Protein AF-A0A0L7KZH5-F1 (afdb_monomer)

Organism: Operophtera brumata (NCBI:txid104452)

Nearest PDB structures (foldseek):
  5jba-assembly1_S  TM=9.437E-01  e=9.610E-13  Homo sapiens
  5tno-assembly1_A  TM=9.343E-01  e=1.216E-12  Homo sapiens
  2wpi-assembly1_S  TM=9.423E-01  e=1.539E-12  Homo sapiens
  5jb9-assembly1_S  TM=9.409E-01  e=1.948E-12  Homo sapiens
  7ahv-assembly1_H  TM=9.236E-01  e=1.147E-12  Homo sapiens

Secondary structure (DSSP, 8-state):
-PPPBTTB-PPBPP-GGGGG---TT-EEEEEE--BSSTT-PBPSS-EEEEEEBPPHHHHHHH-SS---TTEEEE--TT------TT-TTPEEEEEETTEEEEEEEEEE-STTT-TT--EEEEEGGGGHHHHHHH--

Foldseek 3Di:
DDDDDPVDDDAAADDDVRLVDLQAQPWKKWKDQQALFFVHDTHPDIDMFTWGKHDQVLQQVLDPDGSDPQKIFTADLQFDAFDAHGQAQTFTWDQDPNGTYGQWGFHDWDTHRHHSITGMTGGRSVCVVVCVVPPD

Sequence (136 aa):
NVQKSKYVIPICLPRGEDLRRSFERSLATVVGWGTTRYGGGESSKQLEARLPVWRNEECDKAYFQPITDTFLCAGFTRGGVDACQGDSGGPLMLQINGRWTQIGVVSFGNKCGEPGYPGVYTRVTRYDTWLNQNLV

Mean predicted aligned error: 2.72 Å

Solvent-accessible surface area (backbone atoms only — not comparable to full-atom values): 7601 Å² total; per-residue (Å²): 137,88,75,78,52,102,89,37,72,86,75,41,70,66,56,79,71,55,45,76,53,84,55,56,70,40,71,26,38,36,47,38,40,20,18,87,44,71,95,51,63,63,42,97,52,81,47,73,47,78,25,34,25,44,52,56,74,63,49,27,74,56,42,95,60,89,52,53,84,56,41,41,34,31,25,41,66,80,21,78,52,62,72,33,65,76,21,60,72,27,51,28,28,36,78,56,97,91,36,61,24,45,51,26,28,36,64,52,53,59,70,42,23,33,61,58,32,45,36,34,18,43,23,42,57,73,42,46,73,60,45,72,73,65,69,127

InterPro domains:
  IPR001254 Serine proteases, trypsin domain [PF00089] (2-131)
  IPR001254 Serine proteases, trypsin domain [PS50240] (1-136)
  IPR001254 Serine proteases, trypsin domain [SM00020] (1-131)
  IPR001254 Serine proteases, trypsin domain [cd00190] (2-134)
  IPR009003 Peptidase S1, PA clan [SSF50494] (2-135)
  IPR033116 Serine proteases, trypsin family, serine active site [PS00135] (82-93)
  IPR050127 Serine Proteases (Peptidase S1 Family) [PTHR24264] (2-134)

pLDDT: mean 96.86, std 3.62, range [64.56, 98.88]

Structure (mmCIF, N/CA/C/O backbone):
data_AF-A0A0L7KZH5-F1
#
_entry.id   AF-A0A0L7KZH5-F1
#
loop_
_atom_site.group_PDB
_atom_site.id
_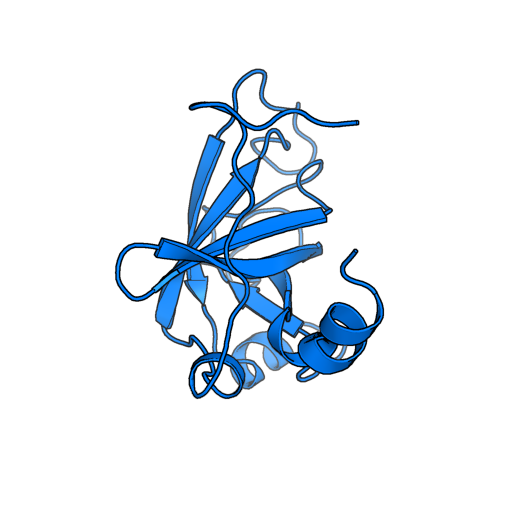atom_s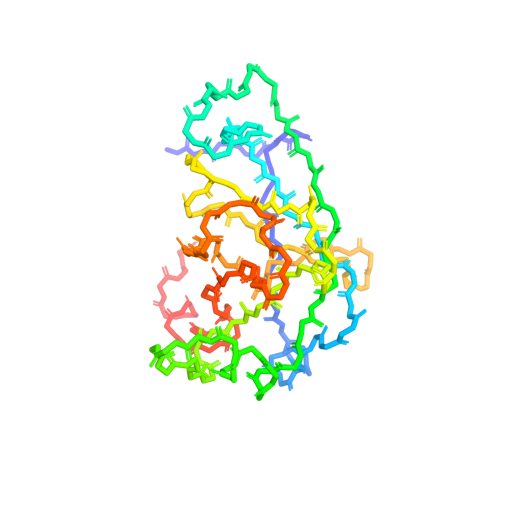ite.type_symbol
_atom_site.label_atom_id
_atom_site.label_alt_id
_atom_site.label_comp_id
_atom_site.label_asym_id
_atom_site.label_entity_id
_atom_site.label_seq_id
_atom_site.pdbx_PDB_ins_code
_atom_site.Cartn_x
_atom_site.Cartn_y
_atom_site.Cartn_z
_atom_site.occupancy
_atom_site.B_iso_or_equiv
_atom_site.auth_seq_id
_atom_site.auth_comp_id
_atom_site.auth_asym_id
_atom_site.auth_atom_id
_atom_site.pdbx_PDB_mode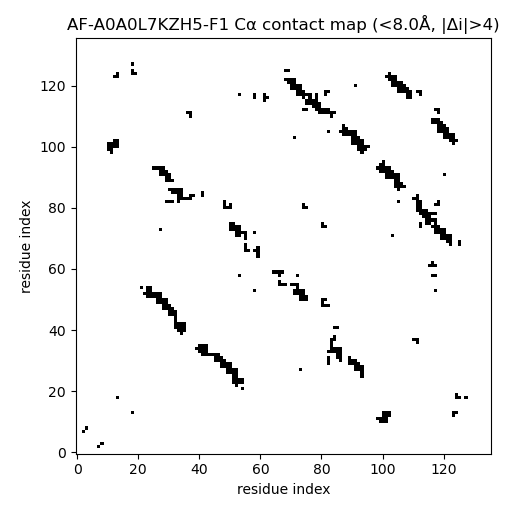l_num
ATOM 1 N N . ASN A 1 1 ? 0.839 2.610 26.827 1.00 77.38 1 ASN A N 1
ATOM 2 C CA . ASN A 1 1 ? -0.592 2.960 26.681 1.00 77.38 1 ASN A CA 1
ATOM 3 C C . ASN A 1 1 ? -0.746 4.115 25.708 1.00 77.38 1 ASN A C 1
ATOM 5 O O . ASN A 1 1 ? -0.271 5.201 26.005 1.00 77.38 1 ASN A O 1
ATOM 9 N N . VAL A 1 2 ? -1.360 3.877 24.547 1.00 89.88 2 VAL A N 1
ATOM 10 C CA . VAL A 1 2 ? -1.674 4.919 23.551 1.00 89.88 2 VAL A CA 1
ATOM 11 C C . VAL A 1 2 ? -3.084 5.450 23.827 1.00 89.88 2 VAL A C 1
ATOM 13 O O . VAL A 1 2 ? -4.009 4.657 23.986 1.00 89.88 2 VAL A O 1
ATOM 16 N N . GLN A 1 3 ? -3.259 6.772 23.908 1.00 94.50 3 GLN A N 1
ATOM 17 C CA . GLN A 1 3 ? -4.562 7.402 24.159 1.00 94.50 3 GLN A CA 1
ATOM 18 C C . GLN A 1 3 ? -5.229 7.842 22.852 1.00 94.50 3 GLN A C 1
ATOM 20 O O . GLN A 1 3 ? -4.592 8.451 21.993 1.00 94.50 3 GLN A O 1
ATOM 25 N N . LYS A 1 4 ? -6.528 7.550 22.709 1.00 95.69 4 LYS A N 1
ATOM 26 C CA . LYS A 1 4 ? -7.315 7.970 21.543 1.00 95.69 4 LYS A CA 1
ATOM 27 C C . LYS A 1 4 ? -7.551 9.481 21.564 1.00 95.69 4 LYS A C 1
ATOM 29 O O . LYS A 1 4 ? -7.785 10.066 22.617 1.00 95.69 4 LYS A O 1
ATOM 34 N N . SER A 1 5 ? -7.534 10.104 20.392 1.00 96.81 5 SER A N 1
ATOM 35 C CA . SER A 1 5 ? -7.839 11.525 20.201 1.00 96.81 5 SER A CA 1
ATOM 36 C C . SER A 1 5 ? -8.329 11.772 18.773 1.00 96.81 5 SER A C 1
ATOM 38 O O . SER A 1 5 ? -8.365 10.852 17.961 1.00 96.81 5 SER A O 1
ATOM 40 N N . LYS A 1 6 ? -8.629 13.025 18.415 1.00 96.44 6 LYS A N 1
ATOM 41 C CA . LYS A 1 6 ? -8.934 13.394 17.020 1.00 96.44 6 LYS A CA 1
ATOM 42 C C . LYS A 1 6 ? -7.779 13.141 16.034 1.00 96.44 6 LYS A C 1
ATOM 44 O O . LYS A 1 6 ? -8.013 13.139 14.833 1.00 96.44 6 LYS A O 1
ATOM 49 N N . TYR A 1 7 ? -6.559 12.933 16.535 1.00 96.00 7 TYR A N 1
ATOM 50 C CA . TYR A 1 7 ? -5.364 12.626 15.741 1.00 96.00 7 TYR A CA 1
ATOM 51 C C . TYR A 1 7 ? -4.904 11.168 15.877 1.00 96.00 7 TYR A C 1
ATOM 53 O O . TYR A 1 7 ? -4.020 10.735 15.149 1.00 96.00 7 TYR A O 1
ATOM 61 N N . VAL A 1 8 ? -5.473 10.417 16.826 1.00 96.88 8 VAL A N 1
ATOM 62 C CA . VAL A 1 8 ? -5.058 9.048 17.152 1.00 96.88 8 VAL A CA 1
ATOM 63 C C . VAL A 1 8 ? -6.303 8.184 17.259 1.00 96.88 8 VAL A C 1
ATOM 65 O O . VAL A 1 8 ? -6.962 8.136 18.300 1.00 96.88 8 VAL A O 1
ATOM 68 N N . ILE A 1 9 ? -6.632 7.504 16.166 1.00 95.12 9 ILE A N 1
ATOM 69 C CA . ILE A 1 9 ? -7.742 6.555 16.087 1.00 95.12 9 ILE A CA 1
ATOM 70 C C . ILE A 1 9 ? -7.273 5.275 15.392 1.00 95.12 9 ILE A C 1
ATOM 72 O O . ILE A 1 9 ? -6.469 5.351 14.463 1.00 95.12 9 ILE A O 1
ATOM 76 N N . PRO A 1 10 ? -7.750 4.098 15.826 1.00 95.50 10 PRO A N 1
ATOM 77 C CA . PRO A 1 10 ? -7.455 2.857 15.129 1.00 95.50 10 PRO A CA 1
ATOM 78 C C . PRO A 1 10 ? -8.146 2.829 13.763 1.00 95.50 10 PRO A C 1
ATOM 80 O O . PRO A 1 10 ? -9.232 3.389 13.584 1.00 95.50 10 PRO A O 1
ATOM 83 N N . ILE A 1 11 ? -7.530 2.125 12.820 1.00 97.25 11 ILE A N 1
ATOM 84 C CA . ILE A 1 11 ? -8.131 1.813 11.526 1.00 97.25 11 ILE A CA 1
ATOM 85 C C . ILE A 1 11 ? -9.105 0.633 11.642 1.00 97.25 11 ILE A C 1
ATOM 87 O O . ILE A 1 11 ? -9.019 -0.170 12.574 1.00 97.25 11 ILE A O 1
ATOM 91 N N . CYS A 1 12 ? -10.047 0.519 10.705 1.00 97.31 12 CYS A N 1
ATOM 92 C CA . CYS A 1 12 ? -10.908 -0.657 10.622 1.00 97.31 12 CYS A CA 1
ATOM 93 C C . CYS A 1 12 ? -10.162 -1.835 9.976 1.00 97.31 12 CYS A C 1
ATOM 95 O O . CYS A 1 12 ? -9.287 -1.647 9.128 1.00 97.31 12 CYS A O 1
ATOM 97 N N . LEU A 1 13 ? -10.559 -3.054 10.341 1.00 97.31 13 LEU A N 1
ATOM 98 C CA . LEU A 1 13 ? -10.171 -4.282 9.647 1.00 97.31 13 LEU A CA 1
ATOM 99 C C . LEU A 1 13 ? -11.330 -4.768 8.759 1.00 97.31 13 LEU A C 1
ATOM 101 O O . LEU A 1 13 ? -12.488 -4.504 9.106 1.00 97.31 13 LEU A O 1
ATOM 105 N N . PRO A 1 14 ? -11.052 -5.465 7.640 1.00 96.75 14 PRO A N 1
ATOM 106 C CA . PRO A 1 14 ? -12.087 -6.063 6.800 1.00 96.75 14 PRO A CA 1
ATOM 107 C C . PRO A 1 14 ? -12.931 -7.062 7.600 1.00 96.75 14 PRO A C 1
ATOM 109 O O . PRO A 1 14 ? -12.407 -7.765 8.460 1.00 96.75 14 PRO A O 1
ATOM 112 N N . ARG A 1 15 ? -14.238 -7.136 7.330 1.00 94.56 15 ARG A N 1
ATOM 113 C CA . ARG A 1 15 ? -15.173 -8.045 8.017 1.00 94.56 15 ARG A CA 1
ATOM 114 C C . ARG A 1 15 ? -16.241 -8.556 7.057 1.00 94.56 15 ARG A C 1
ATOM 116 O O . ARG A 1 15 ? -16.513 -7.929 6.038 1.00 94.56 15 ARG A O 1
ATOM 123 N N . GLY A 1 16 ? -16.885 -9.670 7.405 1.00 94.56 16 GLY A N 1
ATOM 124 C CA . GLY A 1 16 ? -18.004 -10.210 6.628 1.00 94.56 16 GLY A CA 1
ATOM 125 C C . GLY A 1 16 ? -17.607 -10.500 5.179 1.00 94.56 16 GLY A C 1
ATOM 126 O O . GLY A 1 16 ? -16.628 -11.203 4.932 1.00 94.56 16 GLY A O 1
ATOM 127 N N . GLU A 1 17 ? -18.353 -9.952 4.220 1.00 94.69 17 GLU A N 1
ATOM 128 C CA . GLU A 1 17 ? -18.083 -10.144 2.789 1.00 94.69 17 GLU A CA 1
ATOM 129 C C . GLU A 1 17 ? -16.744 -9.539 2.338 1.00 94.69 17 GLU A C 1
ATOM 131 O O . GLU A 1 17 ? -16.104 -10.086 1.438 1.00 94.69 17 GLU A O 1
ATOM 136 N N . ASP A 1 18 ? -16.253 -8.487 3.008 1.00 95.69 18 ASP A N 1
ATOM 137 C CA . ASP A 1 18 ? -14.971 -7.863 2.661 1.00 95.69 18 ASP A CA 1
ATOM 138 C C . ASP A 1 18 ? -13.780 -8.806 2.881 1.00 95.69 18 ASP A C 1
ATOM 140 O O . ASP A 1 18 ? -12.760 -8.664 2.210 1.00 95.69 18 ASP A O 1
ATOM 144 N N . LEU A 1 19 ? -13.902 -9.816 3.754 1.00 96.44 19 LEU A N 1
ATOM 145 C CA . LEU A 1 19 ? -12.856 -10.831 3.944 1.00 96.44 19 LEU A CA 1
ATOM 146 C C . LEU A 1 19 ? -12.610 -11.665 2.679 1.00 96.44 19 LEU A C 1
ATOM 148 O O . LEU A 1 19 ? -11.505 -12.164 2.469 1.00 96.44 19 LEU A O 1
ATOM 152 N N . ARG A 1 20 ? -13.630 -11.810 1.823 1.00 95.19 20 ARG A N 1
ATOM 153 C CA . ARG A 1 20 ? -13.568 -12.587 0.574 1.00 95.19 20 ARG A CA 1
ATOM 154 C C . ARG A 1 20 ? -13.376 -11.715 -0.665 1.00 95.19 20 ARG A C 1
ATOM 156 O O . ARG A 1 20 ? -13.251 -12.242 -1.768 1.00 95.19 20 ARG A O 1
ATOM 163 N N . ARG A 1 21 ? -13.358 -10.392 -0.508 1.00 95.06 21 ARG A N 1
ATOM 164 C CA . ARG A 1 21 ? -13.240 -9.452 -1.620 1.00 95.06 21 ARG A CA 1
ATOM 165 C C . ARG A 1 21 ? -11.809 -9.444 -2.170 1.00 95.06 21 ARG A C 1
ATOM 167 O O . ARG A 1 21 ? -10.838 -9.400 -1.419 1.00 95.06 21 ARG A O 1
ATOM 174 N N . SER A 1 22 ? -11.667 -9.457 -3.498 1.00 94.38 22 SER A N 1
ATOM 175 C CA . SER A 1 22 ? -10.347 -9.397 -4.151 1.00 94.38 22 SER A CA 1
ATOM 176 C C . SER A 1 22 ? -9.709 -8.005 -4.077 1.00 94.38 22 SER A C 1
ATOM 178 O O . SER A 1 22 ? -8.484 -7.890 -4.079 1.00 94.38 22 SER A O 1
ATOM 180 N N . PHE A 1 23 ? -10.550 -6.970 -3.970 1.00 97.44 23 PHE A N 1
ATOM 181 C CA . PHE A 1 23 ? -10.236 -5.537 -4.039 1.00 97.44 23 PHE A CA 1
ATOM 182 C C . PHE A 1 23 ? -9.682 -5.059 -5.386 1.00 97.44 23 PHE A C 1
ATOM 184 O O . PHE A 1 23 ? -9.399 -3.872 -5.520 1.00 97.44 23 PHE A O 1
ATOM 191 N N . GLU A 1 24 ? -9.604 -5.929 -6.395 1.00 97.19 24 GLU A N 1
ATOM 192 C CA . GLU A 1 24 ? -9.120 -5.608 -7.743 1.00 97.19 24 GLU A CA 1
ATOM 193 C C . GLU A 1 24 ? -9.721 -4.311 -8.290 1.00 97.19 24 GLU A C 1
ATOM 195 O O . GLU A 1 24 ? -10.915 -4.045 -8.128 1.00 97.19 24 GLU A O 1
ATOM 200 N N . ARG A 1 25 ? -8.882 -3.506 -8.952 1.00 96.38 25 ARG A N 1
ATOM 201 C CA . ARG A 1 25 ? -9.214 -2.198 -9.548 1.00 96.38 25 ARG A CA 1
ATOM 202 C C . ARG A 1 25 ? -9.660 -1.121 -8.557 1.00 96.38 25 ARG A C 1
ATOM 204 O O . ARG A 1 25 ? -9.814 0.029 -8.963 1.00 96.38 25 ARG A O 1
ATOM 211 N N . SER A 1 26 ? -9.838 -1.448 -7.277 1.00 98.06 26 SER A N 1
ATOM 212 C CA . SER A 1 26 ? -10.107 -0.444 -6.249 1.00 98.06 26 SER A CA 1
ATOM 213 C C . SER A 1 26 ? -8.873 0.440 -6.086 1.00 98.06 26 SER A C 1
ATOM 215 O O . SER A 1 26 ? -7.744 -0.048 -6.125 1.00 98.06 26 SER A O 1
ATOM 217 N N . LEU A 1 27 ? -9.089 1.741 -5.913 1.00 98.25 27 LEU A N 1
ATOM 218 C CA . LEU A 1 27 ? 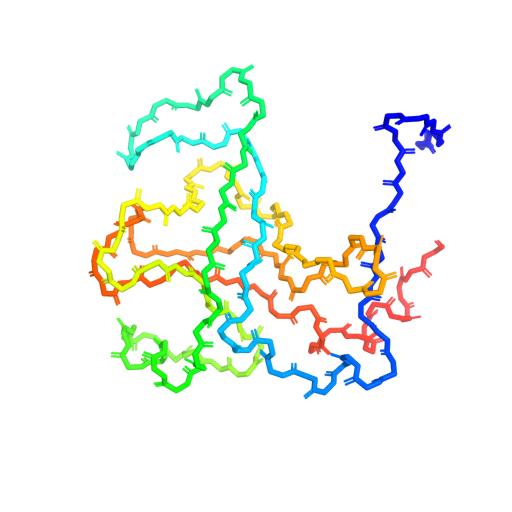-8.017 2.712 -5.740 1.00 98.25 27 LEU A CA 1
ATOM 219 C C . LEU A 1 27 ? -7.678 2.828 -4.249 1.00 98.25 27 LEU A C 1
ATOM 221 O O . LEU A 1 27 ? -8.372 3.521 -3.506 1.00 98.25 27 LEU A O 1
ATOM 225 N N . ALA A 1 28 ? -6.652 2.100 -3.818 1.00 98.56 28 ALA A N 1
ATOM 226 C CA . ALA A 1 28 ? -6.204 2.046 -2.433 1.00 98.56 28 ALA A CA 1
ATOM 227 C C . ALA A 1 28 ? -5.223 3.178 -2.116 1.00 98.56 28 ALA A C 1
ATOM 229 O O . ALA A 1 28 ? -4.479 3.623 -2.985 1.00 98.56 28 ALA A O 1
ATOM 230 N N . THR A 1 29 ? -5.216 3.635 -0.870 1.00 98.81 29 THR A N 1
ATOM 231 C CA . THR A 1 29 ? -4.315 4.677 -0.378 1.00 98.81 29 THR A CA 1
ATOM 232 C C . THR A 1 29 ? -3.224 4.055 0.480 1.00 98.81 29 THR A C 1
ATOM 234 O O . THR A 1 29 ? -3.528 3.348 1.440 1.00 98.81 29 THR A O 1
ATOM 237 N N . VAL A 1 30 ? -1.967 4.354 0.167 1.00 98.75 30 VAL A N 1
ATOM 238 C CA . VAL A 1 30 ? -0.817 4.115 1.046 1.00 98.75 30 VAL A CA 1
ATOM 239 C C . VAL A 1 30 ? -0.337 5.446 1.615 1.00 98.75 30 VAL A C 1
ATOM 241 O O . VAL A 1 30 ? -0.423 6.472 0.937 1.00 98.75 30 VAL A O 1
ATOM 244 N N . VAL A 1 31 ? 0.121 5.445 2.866 1.00 98.50 31 VAL A N 1
ATOM 245 C CA . VAL A 1 31 ? 0.661 6.633 3.541 1.00 98.50 31 VAL A CA 1
ATOM 246 C C . VAL A 1 31 ? 1.965 6.303 4.246 1.00 98.50 31 VAL A C 1
ATOM 248 O O . VAL A 1 31 ? 2.118 5.198 4.767 1.00 98.50 31 VAL A O 1
ATOM 251 N N . GLY A 1 32 ? 2.873 7.272 4.319 1.00 98.31 32 GLY A N 1
ATOM 252 C CA . GLY A 1 32 ? 4.155 7.070 4.984 1.00 98.31 32 GLY A CA 1
ATOM 253 C C . GLY A 1 32 ? 5.110 8.254 4.878 1.00 98.31 32 GLY A C 1
ATOM 254 O O . GLY A 1 32 ? 4.727 9.348 4.458 1.00 98.31 32 GLY A O 1
ATOM 255 N N . TRP A 1 33 ? 6.342 8.026 5.323 1.00 98.56 33 TRP A N 1
ATOM 256 C CA . TRP A 1 33 ? 7.448 8.994 5.330 1.00 98.56 33 TRP A CA 1
ATOM 257 C C . TRP A 1 33 ? 8.666 8.469 4.562 1.00 98.56 33 TRP A C 1
ATOM 259 O O . TRP A 1 33 ? 9.749 9.046 4.657 1.00 98.56 33 TRP A O 1
ATOM 269 N N . GLY A 1 34 ? 8.501 7.383 3.809 1.00 98.12 34 GLY A N 1
ATOM 270 C CA . GLY A 1 34 ? 9.561 6.769 3.038 1.00 98.12 34 GLY A CA 1
ATOM 271 C C . GLY A 1 34 ? 10.181 7.700 2.002 1.00 98.12 34 GLY A C 1
ATOM 272 O O . GLY A 1 34 ? 9.825 8.873 1.825 1.00 98.12 34 GLY A O 1
ATOM 273 N N . THR A 1 35 ? 11.180 7.169 1.315 1.00 98.00 35 THR A N 1
ATOM 274 C CA . THR A 1 35 ? 11.929 7.912 0.314 1.00 98.00 35 THR A CA 1
ATOM 275 C C . THR A 1 35 ? 11.036 8.274 -0.876 1.00 98.00 35 THR A C 1
ATOM 277 O O . THR A 1 35 ? 10.192 7.510 -1.323 1.00 98.00 35 THR A O 1
ATOM 280 N N . THR A 1 36 ? 11.214 9.470 -1.437 1.00 96.38 36 THR A N 1
ATOM 281 C CA . THR A 1 36 ? 10.388 9.939 -2.578 1.00 96.38 36 THR A CA 1
ATOM 282 C C . THR A 1 36 ? 10.863 9.414 -3.936 1.00 96.38 36 THR A C 1
ATOM 284 O O . THR A 1 36 ? 10.258 9.684 -4.971 1.00 96.38 36 THR A O 1
ATOM 287 N N . ARG A 1 37 ? 11.982 8.687 -3.937 1.00 96.06 37 ARG A N 1
ATOM 288 C CA . ARG A 1 37 ? 12.561 7.968 -5.073 1.00 96.06 37 ARG A CA 1
ATOM 289 C C . ARG A 1 37 ? 13.466 6.863 -4.542 1.00 96.06 37 ARG A C 1
ATOM 291 O O . ARG A 1 37 ? 14.034 7.002 -3.458 1.00 96.06 37 ARG A O 1
ATOM 298 N N . TYR A 1 38 ? 13.674 5.825 -5.341 1.00 96.75 38 TYR A N 1
ATOM 299 C CA . TYR A 1 38 ? 14.573 4.730 -4.989 1.00 96.75 38 TYR A CA 1
ATOM 300 C C . TYR A 1 38 ? 15.998 5.227 -4.684 1.00 96.75 38 TYR A C 1
ATOM 302 O O . TYR A 1 38 ? 16.575 5.993 -5.458 1.00 96.75 38 TYR A O 1
ATOM 310 N N . GLY A 1 39 ? 16.550 4.818 -3.540 1.00 96.88 39 GLY A N 1
ATOM 311 C CA . GLY A 1 39 ? 17.852 5.257 -3.027 1.00 96.88 39 GLY A CA 1
ATOM 312 C C . GLY A 1 39 ? 17.917 6.734 -2.615 1.00 96.88 39 GLY A C 1
ATOM 313 O O . GLY A 1 39 ? 19.008 7.263 -2.417 1.00 96.88 39 GLY A O 1
ATOM 314 N N . GLY A 1 40 ? 16.775 7.427 -2.550 1.00 96.62 40 GLY A N 1
ATOM 315 C CA . GLY A 1 40 ? 16.675 8.827 -2.144 1.00 96.62 40 GLY A CA 1
ATOM 316 C C . GLY A 1 40 ? 16.639 9.031 -0.627 1.00 96.62 40 GLY A C 1
ATOM 317 O O . GLY A 1 40 ? 16.806 8.098 0.148 1.00 96.62 40 GLY A O 1
ATOM 318 N N . GLY A 1 41 ? 16.395 10.277 -0.211 1.00 96.56 41 GLY A N 1
ATOM 319 C CA . GLY A 1 41 ? 16.142 10.621 1.191 1.00 96.56 41 GLY A CA 1
ATOM 320 C C . GLY A 1 41 ? 14.666 10.477 1.564 1.00 96.56 41 GLY A C 1
ATOM 321 O O . GLY A 1 41 ? 13.790 10.647 0.709 1.00 96.56 41 GLY A O 1
ATOM 322 N N . GLU A 1 42 ? 14.420 10.169 2.836 1.00 97.38 42 GLU A N 1
ATOM 323 C CA . GLU A 1 42 ? 13.088 10.095 3.446 1.00 97.38 42 GLU A CA 1
ATOM 324 C C . GLU A 1 42 ? 12.373 11.452 3.418 1.00 97.38 42 GLU A C 1
ATOM 326 O O . GLU A 1 42 ? 12.996 12.520 3.369 1.00 97.38 42 GLU A O 1
ATOM 331 N N . SER A 1 43 ? 11.044 11.414 3.443 1.00 97.88 43 SER A N 1
ATOM 332 C CA . SER A 1 43 ? 10.227 12.620 3.495 1.00 97.88 43 SER A CA 1
ATOM 333 C C . SER A 1 43 ? 10.152 13.171 4.920 1.00 97.88 43 SER A C 1
ATOM 335 O O . SER A 1 43 ? 9.851 12.457 5.870 1.00 97.88 43 SER A O 1
ATOM 337 N N . SER A 1 44 ? 10.315 14.487 5.082 1.00 97.94 44 SER A N 1
ATOM 338 C CA . SER A 1 44 ? 10.091 15.169 6.370 1.00 97.94 44 SER A CA 1
ATOM 339 C C . SER A 1 44 ? 8.609 15.368 6.714 1.00 97.94 44 SER A C 1
ATOM 341 O O . SER A 1 44 ? 8.273 15.839 7.801 1.00 97.94 44 SER A O 1
ATOM 343 N N . LYS A 1 45 ? 7.704 15.032 5.789 1.00 98.12 45 LYS A N 1
ATOM 344 C CA . LYS A 1 45 ? 6.248 15.126 5.946 1.00 98.12 45 LYS A CA 1
ATOM 345 C C . LYS A 1 45 ? 5.603 13.793 5.598 1.00 98.12 45 LYS A C 1
ATOM 347 O O . LYS A 1 45 ? 6.102 13.089 4.724 1.00 98.12 45 LYS A O 1
ATOM 352 N N . GLN A 1 46 ? 4.463 13.500 6.218 1.00 98.06 46 GLN A N 1
ATOM 353 C CA . GLN A 1 46 ? 3.663 12.357 5.796 1.00 98.06 46 GLN A CA 1
ATOM 354 C C . GLN A 1 46 ? 3.147 12.617 4.385 1.00 98.06 46 GLN A C 1
ATOM 356 O O . GLN A 1 46 ? 2.610 13.694 4.111 1.00 98.06 46 GLN A O 1
ATOM 361 N N . LEU A 1 47 ? 3.312 11.639 3.508 1.00 98.56 47 LEU A N 1
ATOM 362 C CA . LEU A 1 47 ? 2.784 11.656 2.155 1.00 98.56 47 LEU A CA 1
ATOM 363 C C . LEU A 1 47 ? 1.712 10.580 2.009 1.00 98.56 47 LEU A C 1
ATOM 365 O O . LEU A 1 47 ? 1.668 9.615 2.774 1.00 98.56 47 LEU A O 1
ATOM 369 N N . GLU A 1 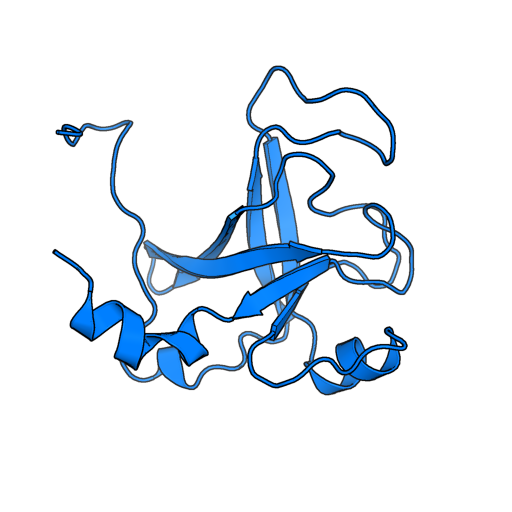48 ? 0.853 10.761 1.010 1.00 98.19 48 GLU A N 1
ATOM 370 C CA . GLU A 1 48 ? -0.122 9.764 0.589 1.00 98.19 48 GLU A CA 1
ATOM 371 C C . GLU A 1 48 ? -0.027 9.517 -0.917 1.00 98.19 48 GLU A C 1
ATOM 373 O O . GLU A 1 48 ? 0.252 10.430 -1.697 1.00 98.19 48 GLU A O 1
ATOM 378 N N . ALA A 1 49 ? -0.292 8.280 -1.323 1.00 98.06 49 ALA A N 1
ATOM 379 C CA . ALA A 1 49 ? -0.359 7.871 -2.716 1.00 98.06 49 ALA A CA 1
ATOM 380 C C . ALA A 1 49 ? -1.569 6.966 -2.946 1.00 98.06 49 ALA A C 1
ATOM 382 O O . ALA A 1 49 ? -1.923 6.148 -2.098 1.00 98.06 49 ALA A O 1
ATOM 383 N N . ARG A 1 50 ? -2.206 7.110 -4.111 1.00 98.38 50 ARG A N 1
ATOM 384 C CA . ARG A 1 50 ? -3.363 6.309 -4.520 1.00 98.38 50 ARG A CA 1
ATOM 385 C C . ARG A 1 50 ? -2.971 5.343 -5.627 1.00 98.38 50 ARG A C 1
ATOM 387 O O . ARG A 1 50 ? -2.527 5.783 -6.683 1.00 98.38 50 ARG A O 1
ATOM 394 N N . LEU A 1 51 ? -3.165 4.050 -5.395 1.00 98.44 51 LEU A N 1
ATOM 395 C CA . LEU A 1 51 ? -2.674 2.960 -6.231 1.00 98.44 51 LEU A CA 1
ATOM 396 C C . LEU A 1 51 ? -3.818 1.989 -6.555 1.00 98.44 51 LEU A C 1
ATOM 398 O O . LEU A 1 51 ? -4.525 1.556 -5.639 1.00 98.44 51 LEU A O 1
ATOM 402 N N . PRO A 1 52 ? -4.049 1.632 -7.830 1.00 98.44 52 PRO A N 1
ATOM 403 C CA . PRO A 1 52 ? -5.048 0.629 -8.159 1.00 98.44 52 PRO A CA 1
ATOM 404 C C . PRO A 1 52 ? -4.546 -0.756 -7.742 1.00 98.44 52 PRO A C 1
ATOM 406 O O . PRO A 1 52 ? -3.393 -1.109 -7.993 1.00 98.44 52 PRO A O 1
ATOM 409 N N . VAL A 1 53 ? -5.420 -1.546 -7.121 1.00 98.69 53 VAL A N 1
ATOM 410 C CA . VAL A 1 53 ? -5.129 -2.939 -6.757 1.00 98.69 53 VAL A CA 1
ATOM 411 C C . VAL A 1 53 ? -5.122 -3.818 -8.009 1.00 98.69 53 VAL A C 1
ATOM 413 O O . VAL A 1 53 ? -6.049 -3.769 -8.823 1.00 98.69 53 VAL A O 1
ATOM 416 N N . TRP A 1 54 ? -4.088 -4.640 -8.144 1.00 98.56 54 TRP A N 1
ATOM 417 C CA . TRP A 1 54 ? -3.900 -5.573 -9.252 1.00 98.56 54 TRP A CA 1
ATOM 418 C C . TRP A 1 54 ? -4.632 -6.889 -9.023 1.00 98.56 54 TRP A C 1
ATOM 420 O O . TRP A 1 54 ? -4.919 -7.281 -7.889 1.00 98.56 54 TRP A O 1
ATOM 430 N N . ARG A 1 55 ? -4.862 -7.617 -10.118 1.00 97.94 55 ARG A N 1
ATOM 431 C CA . ARG A 1 55 ? -5.160 -9.048 -10.038 1.00 97.94 55 ARG A CA 1
ATOM 432 C C . ARG A 1 55 ? -3.919 -9.785 -9.553 1.00 97.94 55 ARG A C 1
ATOM 434 O O . ARG A 1 55 ? -2.827 -9.537 -10.062 1.00 97.94 55 ARG A O 1
ATOM 441 N N . ASN A 1 56 ? -4.080 -10.713 -8.610 1.00 96.94 56 ASN A N 1
ATOM 442 C CA . ASN A 1 56 ? -2.944 -11.478 -8.084 1.00 96.94 56 ASN A CA 1
ATOM 443 C C . ASN A 1 56 ? -2.212 -12.243 -9.194 1.00 96.94 56 ASN A C 1
ATOM 445 O O . ASN A 1 56 ? -0.992 -12.232 -9.221 1.00 96.94 56 ASN A O 1
ATOM 449 N N . GLU A 1 57 ? -2.948 -12.817 -10.148 1.00 97.62 57 GLU A N 1
ATOM 450 C CA . GLU A 1 57 ? -2.383 -13.532 -11.302 1.00 97.62 57 GLU A CA 1
ATOM 451 C C . GLU A 1 57 ? -1.538 -12.637 -12.223 1.00 97.62 57 GLU A C 1
ATOM 453 O O . GLU A 1 57 ? -0.576 -13.096 -12.832 1.00 97.62 57 GLU A O 1
ATOM 458 N N . GLU A 1 58 ? -1.904 -11.359 -12.368 1.00 97.69 58 GLU A N 1
ATOM 459 C CA . GLU A 1 58 ? -1.119 -10.394 -13.147 1.00 97.69 58 GLU A CA 1
ATOM 460 C C . GLU A 1 58 ? 0.127 -9.961 -12.372 1.00 97.69 58 GLU A C 1
ATOM 462 O O . GLU A 1 58 ? 1.186 -9.787 -12.969 1.00 97.69 58 GLU A O 1
ATOM 467 N N . CYS A 1 59 ? 0.012 -9.828 -11.048 1.00 97.88 59 CYS A N 1
ATOM 468 C CA . CYS A 1 59 ? 1.150 -9.524 -10.191 1.00 97.88 59 CYS A CA 1
ATOM 469 C C . CYS A 1 59 ? 2.163 -10.675 -10.135 1.00 97.88 59 CYS A C 1
ATOM 471 O O . CYS A 1 59 ? 3.359 -10.432 -10.230 1.00 97.88 59 CYS A O 1
ATOM 473 N N . ASP A 1 60 ? 1.696 -11.920 -10.036 1.00 98.25 60 ASP A N 1
ATOM 474 C CA . ASP A 1 60 ? 2.547 -13.115 -10.027 1.00 98.25 60 ASP A CA 1
ATOM 475 C C . ASP A 1 60 ? 3.411 -13.196 -11.290 1.00 98.25 60 ASP A C 1
ATOM 477 O O . ASP A 1 60 ? 4.615 -13.397 -11.213 1.00 98.25 60 ASP A O 1
ATOM 481 N N . LYS A 1 61 ? 2.834 -12.880 -12.455 1.00 98.00 61 LYS A N 1
ATOM 482 C CA . LYS A 1 61 ? 3.571 -12.812 -13.729 1.00 98.00 61 LYS A CA 1
ATOM 483 C C . LYS A 1 61 ? 4.626 -11.703 -13.783 1.00 98.00 61 LYS A C 1
ATOM 485 O O . LYS A 1 61 ? 5.512 -11.771 -14.632 1.00 98.00 61 LYS A O 1
ATOM 490 N N . ALA A 1 62 ? 4.514 -10.671 -12.947 1.00 97.69 62 ALA A N 1
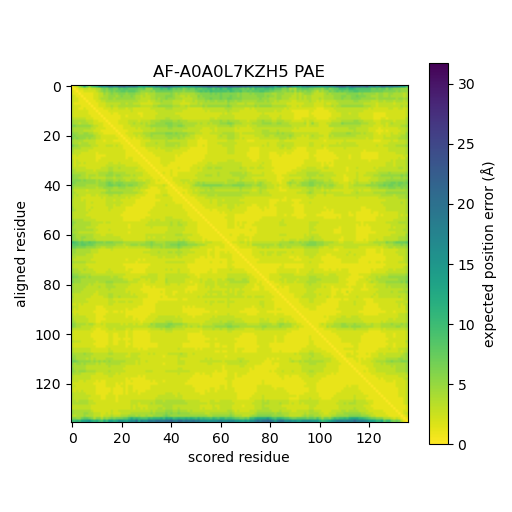ATOM 491 C CA . ALA A 1 62 ? 5.461 -9.559 -12.913 1.00 97.69 62 ALA A CA 1
ATOM 492 C C . ALA A 1 62 ? 6.710 -9.864 -12.071 1.00 97.69 62 ALA A C 1
ATOM 494 O O . ALA A 1 62 ? 7.720 -9.179 -12.215 1.00 97.69 62 ALA A O 1
ATOM 495 N N . TYR A 1 63 ? 6.664 -10.877 -11.202 1.00 97.25 63 TYR A N 1
ATOM 496 C CA . TYR A 1 63 ? 7.752 -11.216 -10.288 1.00 97.25 63 TYR A CA 1
ATOM 497 C C . TYR A 1 63 ? 8.307 -12.619 -10.564 1.00 97.25 63 TYR A C 1
ATOM 499 O O . TYR A 1 63 ? 7.596 -13.532 -10.957 1.00 97.25 63 TYR A O 1
ATOM 507 N N . PHE A 1 64 ? 9.610 -12.810 -10.334 1.00 94.88 64 PHE A N 1
ATOM 508 C CA . PHE A 1 64 ? 10.230 -14.143 -10.419 1.00 94.88 64 PHE A CA 1
ATOM 509 C C . PHE A 1 64 ? 9.894 -15.030 -9.217 1.00 94.88 64 PHE A C 1
ATOM 511 O O . PHE A 1 64 ? 9.927 -16.255 -9.317 1.00 94.88 64 PHE A O 1
ATOM 518 N N . GLN A 1 65 ? 9.623 -14.410 -8.068 1.00 94.44 65 GLN A N 1
ATOM 519 C CA . GLN A 1 65 ? 9.196 -15.113 -6.866 1.00 94.44 65 GLN A CA 1
ATOM 520 C C . GLN A 1 65 ? 7.669 -15.259 -6.859 1.00 94.44 65 GLN A C 1
ATOM 522 O O . GLN A 1 65 ? 6.991 -14.305 -7.251 1.00 94.44 65 GLN A O 1
ATOM 527 N N . PRO A 1 66 ? 7.128 -16.390 -6.373 1.00 96.69 66 PRO A N 1
ATOM 528 C CA . PRO A 1 66 ? 5.687 -16.600 -6.337 1.00 96.69 66 PRO A CA 1
ATOM 529 C C . PRO A 1 66 ? 4.956 -15.533 -5.516 1.00 96.69 66 PRO A C 1
ATOM 531 O O . PRO A 1 66 ? 5.288 -15.284 -4.354 1.00 96.69 66 PRO A O 1
ATOM 534 N N . ILE A 1 67 ? 3.908 -14.959 -6.099 1.00 98.06 67 ILE A N 1
ATOM 535 C CA . ILE A 1 67 ? 2.952 -14.070 -5.444 1.00 98.06 67 ILE A CA 1
ATOM 536 C C . ILE A 1 67 ? 1.698 -14.881 -5.103 1.00 98.06 67 ILE A C 1
ATOM 538 O O . ILE A 1 67 ? 0.708 -14.929 -5.836 1.00 98.06 67 ILE A O 1
ATOM 542 N N . THR A 1 68 ? 1.740 -15.529 -3.941 1.00 97.56 68 THR A N 1
ATOM 543 C CA . THR A 1 68 ? 0.622 -16.299 -3.381 1.00 97.56 68 THR A CA 1
ATOM 544 C C . THR A 1 68 ? -0.552 -15.413 -2.950 1.00 97.56 68 THR A C 1
ATOM 546 O O . THR A 1 68 ? -0.484 -14.181 -2.918 1.00 97.56 68 THR A O 1
ATOM 549 N N . ASP A 1 69 ? -1.663 -16.043 -2.571 1.00 97.12 69 ASP A N 1
ATOM 550 C CA . ASP A 1 69 ? -2.879 -15.357 -2.128 1.00 97.12 69 ASP A CA 1
ATOM 551 C C . ASP A 1 69 ? -2.716 -14.584 -0.807 1.00 97.12 69 ASP A C 1
ATOM 553 O O . ASP A 1 69 ? -3.548 -13.726 -0.509 1.00 97.12 69 ASP A O 1
ATOM 557 N N . THR A 1 70 ? -1.640 -14.836 -0.051 1.00 97.94 70 THR A N 1
ATOM 558 C CA . THR A 1 70 ? -1.200 -14.064 1.127 1.00 97.94 70 THR A CA 1
ATOM 559 C C . THR A 1 70 ? -0.673 -12.676 0.779 1.00 97.94 70 THR A C 1
ATOM 561 O O . THR A 1 70 ? -0.496 -11.853 1.678 1.00 97.94 70 THR A O 1
ATOM 564 N N . PHE A 1 71 ? -0.461 -12.388 -0.505 1.00 98.50 71 PHE A N 1
ATOM 565 C CA . PHE A 1 71 ? -0.070 -11.077 -1.002 1.00 98.50 71 PHE A CA 1
ATOM 566 C C . PHE A 1 71 ? -1.217 -10.365 -1.724 1.00 98.50 71 PHE A C 1
ATOM 568 O O . PHE A 1 71 ? -2.209 -10.955 -2.166 1.00 98.50 71 PHE A O 1
ATOM 575 N N . LEU A 1 72 ? -1.070 -9.052 -1.816 1.00 98.38 72 LEU A N 1
ATOM 576 C CA . LEU A 1 72 ? -1.890 -8.131 -2.583 1.00 98.38 72 LEU A CA 1
ATOM 577 C C . LEU A 1 72 ? -0.940 -7.143 -3.253 1.00 98.38 72 LEU A C 1
ATOM 579 O O . LEU A 1 72 ? -0.008 -6.670 -2.613 1.00 98.38 72 LEU A O 1
ATOM 583 N N . CYS A 1 73 ? -1.173 -6.811 -4.519 1.00 98.69 73 CYS A N 1
ATOM 584 C CA . CYS A 1 73 ? -0.318 -5.870 -5.237 1.00 98.69 73 CYS A CA 1
ATOM 585 C C . CYS A 1 73 ? -1.085 -4.616 -5.636 1.00 98.69 73 CYS A C 1
ATOM 587 O O . CYS A 1 73 ? -2.272 -4.690 -5.964 1.00 98.69 73 CYS A O 1
ATOM 589 N N . ALA A 1 74 ? -0.417 -3.467 -5.617 1.00 98.75 74 ALA A N 1
ATOM 590 C CA . ALA A 1 74 ? -1.005 -2.199 -6.021 1.00 98.75 74 ALA A CA 1
ATOM 591 C C . ALA A 1 74 ? 0.037 -1.301 -6.692 1.00 98.75 74 ALA A C 1
ATOM 593 O O . ALA A 1 74 ? 1.184 -1.236 -6.261 1.00 98.75 74 ALA A O 1
ATOM 594 N N . GLY A 1 75 ? -0.364 -0.609 -7.753 1.00 98.44 75 GLY A N 1
ATOM 595 C CA . GLY A 1 75 ? 0.532 0.260 -8.516 1.00 98.44 75 GLY A CA 1
ATOM 596 C C . GLY A 1 75 ? -0.037 0.601 -9.883 1.00 98.44 75 GLY A C 1
ATOM 597 O O . GLY A 1 75 ? -0.929 -0.080 -10.377 1.00 98.44 75 GLY A O 1
ATOM 598 N N . PHE A 1 76 ? 0.454 1.645 -10.538 1.00 98.06 76 PHE A N 1
ATOM 599 C CA . PHE A 1 76 ? 0.099 1.869 -11.941 1.00 98.06 76 PHE A CA 1
ATOM 600 C C . PHE A 1 76 ? 0.979 1.004 -12.843 1.00 98.06 76 PHE A C 1
ATOM 602 O O . PHE A 1 76 ? 2.185 0.931 -12.643 1.00 98.06 76 PHE A O 1
ATOM 609 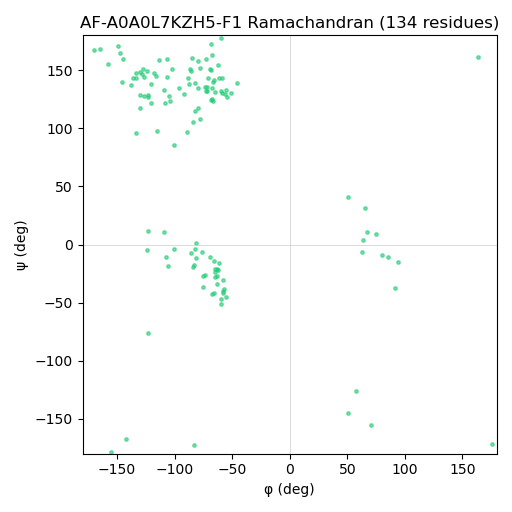N N . THR A 1 77 ? 0.416 0.405 -13.896 1.00 96.06 77 THR A N 1
ATOM 610 C CA . THR A 1 77 ? 1.192 -0.394 -14.868 1.00 96.06 77 THR A CA 1
ATOM 611 C C . THR A 1 77 ? 2.320 0.404 -15.523 1.00 96.06 77 THR A C 1
ATOM 613 O O . THR A 1 77 ? 3.367 -0.149 -15.836 1.00 96.06 77 THR A O 1
ATOM 616 N N . ARG A 1 78 ? 2.137 1.720 -15.685 1.00 97.31 78 ARG A N 1
ATOM 617 C CA . ARG A 1 78 ? 3.170 2.634 -16.199 1.00 97.31 78 ARG A CA 1
ATOM 618 C C . ARG A 1 78 ? 4.188 3.084 -15.140 1.00 97.31 78 ARG A C 1
ATOM 620 O O . ARG A 1 78 ? 5.057 3.880 -15.471 1.00 97.31 78 ARG A O 1
ATOM 627 N N . GLY A 1 79 ? 4.080 2.604 -13.902 1.00 97.19 79 GLY A N 1
ATOM 628 C CA . GLY A 1 79 ? 4.916 3.027 -12.782 1.00 97.19 79 GLY A CA 1
ATOM 629 C C . GLY A 1 79 ? 4.618 4.454 -12.307 1.00 97.19 79 GLY A C 1
ATOM 630 O O . GLY A 1 79 ? 3.516 4.978 -12.487 1.00 97.19 79 GLY A O 1
ATOM 631 N N . GLY A 1 80 ? 5.619 5.082 -11.692 1.00 97.12 80 GLY A N 1
ATOM 632 C CA . GLY A 1 80 ? 5.648 6.486 -11.278 1.00 97.12 80 GLY A CA 1
ATOM 633 C C . GLY A 1 80 ? 5.163 6.765 -9.854 1.00 97.12 80 GLY A C 1
ATOM 634 O O . GLY A 1 80 ? 5.738 7.616 -9.184 1.00 97.12 80 GLY A O 1
ATOM 635 N N . VAL A 1 81 ? 4.137 6.059 -9.376 1.00 97.12 81 VAL A N 1
ATOM 636 C CA . VAL A 1 81 ? 3.573 6.247 -8.026 1.00 97.12 81 VAL A CA 1
ATOM 637 C C . VAL A 1 81 ? 3.618 4.923 -7.274 1.00 97.12 81 VAL A C 1
ATOM 639 O O . VAL A 1 81 ? 3.143 3.919 -7.805 1.00 97.12 81 VAL A O 1
ATOM 642 N N . ASP A 1 82 ? 4.172 4.929 -6.060 1.00 97.81 82 ASP A N 1
ATOM 643 C CA . ASP A 1 82 ? 4.345 3.739 -5.221 1.00 97.81 82 ASP A CA 1
ATOM 644 C C . ASP A 1 82 ? 4.659 4.115 -3.762 1.00 97.81 82 ASP A C 1
ATOM 646 O O . ASP A 1 82 ? 4.985 5.270 -3.476 1.00 97.81 82 ASP A O 1
ATOM 650 N N . ALA A 1 83 ? 4.594 3.134 -2.862 1.00 97.94 83 ALA A N 1
ATOM 651 C CA . ALA A 1 83 ? 5.333 3.177 -1.602 1.00 97.94 83 ALA A CA 1
ATOM 652 C C . ALA A 1 83 ? 6.830 2.949 -1.872 1.00 97.94 83 ALA A C 1
ATOM 654 O O . ALA A 1 83 ? 7.204 2.409 -2.914 1.00 97.94 83 ALA A O 1
ATOM 655 N N . CYS A 1 84 ? 7.706 3.345 -0.951 1.00 98.00 84 CYS A N 1
ATOM 656 C CA . CYS A 1 84 ? 9.144 3.200 -1.161 1.00 98.00 84 CYS A CA 1
ATOM 657 C C . CYS A 1 84 ? 9.890 2.819 0.125 1.00 98.00 84 CYS A C 1
ATOM 659 O O . CYS A 1 84 ? 9.309 2.374 1.117 1.00 98.00 84 CYS A O 1
ATOM 661 N N . GLN A 1 85 ? 11.219 2.917 0.096 1.00 98.19 85 GLN A N 1
ATOM 662 C CA . GLN A 1 85 ? 12.072 2.532 1.218 1.00 98.19 85 GLN A CA 1
ATOM 663 C C . GLN A 1 85 ? 11.721 3.367 2.453 1.00 98.19 85 GLN A C 1
ATOM 665 O O . GLN A 1 85 ? 11.602 4.584 2.359 1.00 98.19 85 GLN A O 1
ATOM 670 N N . GLY A 1 86 ? 11.557 2.713 3.602 1.00 97.56 86 GLY A N 1
ATOM 671 C CA . GLY A 1 86 ? 11.102 3.351 4.843 1.00 97.56 86 GLY A CA 1
ATOM 672 C C . GLY A 1 86 ? 9.590 3.259 5.083 1.00 97.56 86 GLY A C 1
ATOM 673 O O . GLY A 1 86 ? 9.162 3.412 6.221 1.00 97.56 86 GLY A O 1
ATOM 674 N N . ASP A 1 87 ? 8.782 2.916 4.071 1.00 98.44 87 ASP A N 1
ATOM 675 C CA . ASP A 1 87 ? 7.333 2.717 4.251 1.00 98.44 87 ASP A CA 1
ATOM 676 C C . ASP A 1 87 ? 6.959 1.295 4.710 1.00 98.44 87 ASP A C 1
ATOM 678 O O . ASP A 1 87 ? 5.794 1.036 5.011 1.00 98.44 87 ASP A O 1
ATOM 682 N N . SER A 1 88 ? 7.914 0.355 4.761 1.00 98.19 88 SER A N 1
ATOM 683 C CA . SER A 1 88 ? 7.687 -1.038 5.177 1.00 98.19 88 SER A CA 1
ATOM 684 C C . SER A 1 88 ? 6.943 -1.136 6.514 1.00 98.19 88 SER A C 1
ATOM 686 O O . SER A 1 88 ? 7.316 -0.508 7.502 1.00 98.19 88 SER A O 1
ATOM 688 N N . GLY A 1 89 ? 5.888 -1.955 6.554 1.00 98.56 89 GLY A N 1
ATOM 689 C CA . GLY A 1 89 ? 4.979 -2.059 7.703 1.00 98.56 89 GLY A CA 1
ATOM 690 C C . GLY A 1 89 ? 3.843 -1.027 7.713 1.00 98.56 89 GLY A C 1
ATOM 691 O O . GLY A 1 89 ? 2.895 -1.174 8.485 1.00 98.56 89 GLY A O 1
ATOM 692 N N . GLY A 1 90 ? 3.897 -0.017 6.842 1.00 98.56 90 GLY A N 1
ATOM 693 C CA . GLY A 1 90 ? 2.854 0.989 6.674 1.00 98.56 90 GLY A CA 1
ATOM 694 C C . GLY A 1 90 ? 1.549 0.425 6.092 1.00 98.56 90 GLY A C 1
ATOM 695 O O . GLY A 1 90 ? 1.523 -0.683 5.541 1.00 98.56 90 GLY A O 1
ATOM 696 N N . PRO A 1 91 ? 0.431 1.159 6.212 1.00 98.69 91 PRO A N 1
ATOM 697 C CA . PRO A 1 91 ? -0.876 0.650 5.826 1.00 98.69 91 PRO A CA 1
ATOM 698 C C . PRO A 1 91 ? -1.179 0.899 4.342 1.00 98.69 91 PRO A C 1
ATOM 700 O O . PRO A 1 91 ? -0.990 2.000 3.828 1.00 98.69 91 PRO A O 1
ATOM 703 N N . LEU A 1 92 ? -1.766 -0.102 3.683 1.00 98.81 92 LEU A N 1
ATOM 704 C CA . LEU A 1 92 ? -2.528 0.080 2.447 1.00 98.81 92 LEU A CA 1
ATOM 705 C C . LEU A 1 92 ? -4.020 -0.007 2.772 1.00 98.81 92 LEU A C 1
ATOM 707 O O . LEU A 1 92 ? -4.488 -0.996 3.346 1.00 98.81 92 LEU A O 1
ATOM 711 N N . MET A 1 93 ? -4.772 1.030 2.420 1.00 98.69 93 MET A N 1
ATOM 712 C CA . MET A 1 93 ? -6.106 1.283 2.959 1.00 98.69 93 MET A CA 1
ATOM 713 C C . MET A 1 93 ? -7.133 1.543 1.857 1.00 98.69 93 MET A C 1
ATOM 715 O O . MET A 1 93 ? -6.827 2.149 0.836 1.00 98.69 93 MET A O 1
ATOM 719 N N . LEU A 1 94 ? -8.384 1.157 2.091 1.00 98.25 94 LEU A N 1
ATOM 720 C CA . LEU A 1 94 ? -9.533 1.534 1.266 1.00 98.25 94 LEU A CA 1
ATOM 721 C C . LEU A 1 94 ? -10.603 2.207 2.119 1.00 98.25 94 LEU A C 1
ATOM 723 O O . LEU A 1 94 ? -10.777 1.868 3.289 1.00 98.25 94 LEU A O 1
ATOM 727 N N . GLN A 1 95 ? -11.365 3.120 1.518 1.00 97.12 95 GLN A N 1
ATOM 728 C CA . GLN A 1 95 ? -12.630 3.547 2.107 1.00 97.12 95 GLN A CA 1
ATOM 729 C C . GLN A 1 95 ? -13.720 2.536 1.752 1.00 97.12 95 GLN A C 1
ATOM 731 O O . GLN A 1 95 ? -14.089 2.386 0.589 1.00 97.12 95 GLN A O 1
ATOM 736 N N . ILE A 1 96 ? -14.241 1.852 2.766 1.00 96.19 96 ILE A N 1
ATOM 737 C CA . ILE A 1 96 ? -15.339 0.893 2.649 1.00 96.19 96 ILE A CA 1
ATOM 738 C C . ILE A 1 96 ? -16.464 1.395 3.550 1.00 96.19 96 ILE A C 1
ATOM 740 O O . ILE A 1 96 ? -16.250 1.629 4.739 1.00 96.19 96 ILE A O 1
ATOM 744 N N . ASN A 1 97 ? -17.649 1.632 2.977 1.00 93.44 97 ASN A N 1
ATOM 745 C CA . ASN A 1 97 ? -18.815 2.166 3.696 1.00 93.44 97 ASN A CA 1
ATOM 746 C C . ASN A 1 97 ? -18.496 3.440 4.511 1.00 93.44 97 ASN A C 1
ATOM 748 O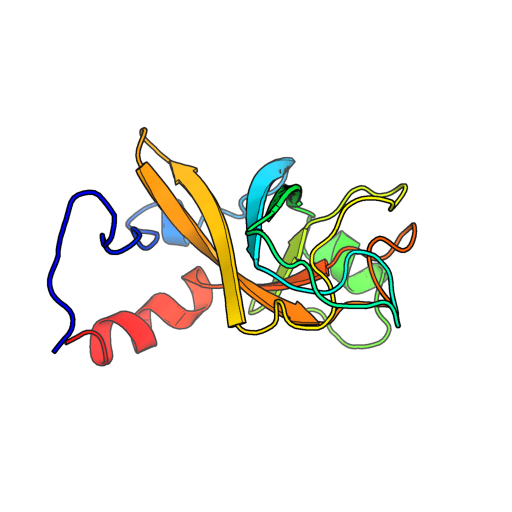 O . ASN A 1 97 ? -18.908 3.588 5.662 1.00 93.44 97 ASN A O 1
ATOM 752 N N . GLY A 1 98 ? -17.699 4.344 3.927 1.00 94.81 98 GLY A N 1
ATOM 753 C CA . GLY A 1 98 ? -17.295 5.610 4.551 1.00 94.81 98 GLY A CA 1
ATOM 754 C C . GLY A 1 98 ? -16.229 5.492 5.648 1.00 94.81 98 GLY A C 1
ATOM 755 O O . GLY A 1 98 ? -15.955 6.479 6.328 1.00 94.81 98 GLY A O 1
ATOM 756 N N . ARG A 1 99 ? -15.615 4.316 5.845 1.00 96.31 99 ARG A N 1
ATOM 757 C CA . ARG A 1 99 ? -14.566 4.090 6.853 1.00 96.31 99 ARG A CA 1
ATOM 758 C C . ARG A 1 99 ? -13.267 3.616 6.217 1.00 96.31 99 ARG A C 1
ATOM 760 O O . ARG A 1 99 ? -13.274 2.749 5.346 1.00 96.31 99 ARG A O 1
ATOM 767 N N . TRP A 1 100 ? -12.145 4.146 6.698 1.00 98.12 100 TRP A N 1
ATOM 768 C CA . TRP A 1 100 ? -10.822 3.640 6.342 1.00 98.12 100 TRP A CA 1
ATOM 769 C C . TRP A 1 100 ? -10.622 2.234 6.902 1.00 98.12 100 TRP A C 1
ATOM 771 O O . TRP A 1 100 ? -10.741 2.013 8.109 1.00 98.12 100 TRP A O 1
ATOM 781 N N . THR A 1 101 ? -10.319 1.302 6.006 1.00 98.50 101 THR A N 1
ATOM 782 C CA . THR A 1 101 ? -10.116 -0.116 6.291 1.00 98.50 101 THR A CA 1
ATOM 783 C C . THR A 1 101 ? -8.768 -0.548 5.738 1.00 98.50 101 THR A C 1
ATOM 785 O O . THR A 1 101 ? -8.485 -0.316 4.562 1.00 98.50 101 THR A O 1
ATOM 788 N N . GLN A 1 102 ? -7.931 -1.167 6.568 1.00 98.62 102 GLN A N 1
ATOM 789 C CA . GLN A 1 102 ? -6.619 -1.643 6.145 1.00 98.62 102 GLN A CA 1
ATOM 790 C C . GLN A 1 102 ? -6.752 -2.975 5.405 1.00 98.62 102 GLN A C 1
ATOM 792 O O . GLN A 1 102 ? -7.189 -3.970 5.976 1.00 98.62 102 GLN A O 1
ATOM 797 N N . ILE A 1 103 ? -6.367 -2.997 4.134 1.00 98.62 103 ILE A N 1
ATOM 798 C CA . ILE A 1 103 ? -6.432 -4.193 3.282 1.00 98.62 103 ILE A CA 1
ATOM 799 C C . ILE A 1 103 ? -5.054 -4.812 3.036 1.00 98.62 103 ILE A C 1
ATOM 801 O O . ILE A 1 103 ? -4.964 -5.985 2.667 1.00 98.62 103 ILE A O 1
ATOM 805 N N . GLY A 1 104 ? -3.988 -4.040 3.263 1.00 98.69 104 GLY A N 1
ATOM 806 C CA . GLY A 1 104 ? -2.617 -4.482 3.070 1.00 98.69 104 GLY A CA 1
ATOM 807 C C . GLY A 1 104 ? -1.624 -3.859 4.049 1.00 98.69 104 GLY A C 1
ATOM 808 O O . GLY A 1 104 ? -1.915 -2.861 4.714 1.00 98.69 104 GLY A O 1
ATOM 809 N N . VAL A 1 105 ? -0.440 -4.459 4.116 1.00 98.88 105 VAL A N 1
ATOM 810 C CA . VAL A 1 105 ? 0.735 -3.946 4.836 1.00 98.88 105 VAL A CA 1
ATOM 811 C C . VAL A 1 105 ? 1.883 -3.838 3.840 1.00 98.88 105 VAL A C 1
ATOM 813 O O . VAL A 1 105 ? 2.169 -4.824 3.164 1.00 98.88 105 VAL A O 1
ATOM 816 N N . VAL A 1 106 ? 2.521 -2.671 3.726 1.00 98.88 106 VAL A N 1
ATOM 817 C CA . VAL A 1 106 ? 3.661 -2.449 2.816 1.00 98.88 106 VAL A CA 1
ATOM 818 C C . VAL A 1 106 ? 4.750 -3.484 3.102 1.00 98.88 106 VAL A C 1
ATOM 820 O O . VAL A 1 106 ? 5.172 -3.623 4.253 1.00 98.88 106 VAL A O 1
ATOM 823 N N . SER A 1 107 ? 5.203 -4.203 2.070 1.00 98.31 107 SER A N 1
ATOM 824 C CA . SER A 1 107 ? 6.191 -5.275 2.215 1.00 98.31 107 SER A CA 1
ATOM 825 C C . SER A 1 107 ? 7.425 -5.037 1.345 1.00 98.31 107 SER A C 1
ATOM 827 O O . SER A 1 107 ? 8.456 -4.612 1.865 1.00 98.31 107 SER A O 1
ATOM 829 N N . PHE A 1 108 ? 7.323 -5.267 0.035 1.00 97.88 108 PHE A N 1
ATOM 830 C CA . PHE A 1 108 ? 8.449 -5.181 -0.897 1.00 97.88 108 PHE A CA 1
ATOM 831 C C . PHE A 1 108 ? 7.994 -4.741 -2.293 1.00 97.88 108 PHE A C 1
ATOM 833 O O . PHE A 1 108 ? 6.805 -4.693 -2.593 1.00 97.88 108 PHE A O 1
ATOM 840 N N . GLY A 1 109 ? 8.953 -4.450 -3.166 1.00 97.19 109 GLY A N 1
ATOM 841 C CA . GLY A 1 109 ? 8.715 -4.130 -4.569 1.00 97.19 109 GLY A CA 1
ATOM 842 C C . GLY A 1 109 ? 10.027 -4.095 -5.349 1.00 97.19 109 GLY A C 1
ATOM 843 O O . GLY A 1 109 ? 11.110 -4.106 -4.757 1.00 97.19 109 GLY A O 1
ATOM 844 N N . ASN A 1 110 ? 9.944 -4.070 -6.679 1.00 97.19 110 ASN A N 1
ATOM 845 C CA . ASN A 1 110 ? 11.113 -3.813 -7.518 1.00 97.19 110 ASN A CA 1
ATOM 846 C C . ASN A 1 110 ? 11.328 -2.301 -7.655 1.00 97.19 110 ASN A C 1
ATOM 848 O O . ASN A 1 110 ? 10.599 -1.627 -8.384 1.00 97.19 110 ASN A O 1
ATOM 852 N N . LYS A 1 111 ? 12.341 -1.777 -6.955 1.00 97.31 111 LYS A N 1
ATOM 853 C CA . LYS A 1 111 ? 12.549 -0.332 -6.765 1.00 97.31 111 LYS A CA 1
ATOM 854 C C . LYS A 1 111 ? 11.257 0.342 -6.268 1.00 97.31 111 LYS A C 1
ATOM 856 O O . LYS A 1 111 ? 10.551 -0.255 -5.467 1.00 97.31 111 LYS A O 1
ATOM 861 N N . CYS A 1 112 ? 10.990 1.581 -6.681 1.00 96.94 112 CYS A N 1
ATOM 862 C CA . CYS A 1 112 ? 9.791 2.324 -6.298 1.00 96.94 112 CYS A CA 1
ATOM 863 C C . CYS A 1 112 ? 9.139 2.898 -7.552 1.00 96.94 112 CYS A C 1
ATOM 865 O O . CYS A 1 112 ? 9.763 3.700 -8.253 1.00 96.94 112 CYS A O 1
ATOM 867 N N . GLY A 1 113 ? 7.909 2.473 -7.844 1.00 96.88 113 GLY A N 1
ATOM 868 C CA . GLY A 1 113 ? 7.162 2.937 -9.013 1.00 96.88 113 GLY A CA 1
ATOM 869 C C . GLY A 1 113 ? 7.796 2.528 -10.343 1.00 96.88 113 GLY A C 1
ATOM 870 O O . GLY A 1 113 ? 7.699 3.271 -11.319 1.00 96.88 113 GLY A O 1
ATOM 871 N N . GLU A 1 114 ? 8.466 1.377 -10.400 1.00 98.12 114 GLU A N 1
ATOM 872 C CA . GLU A 1 114 ? 9.041 0.860 -11.644 1.00 98.1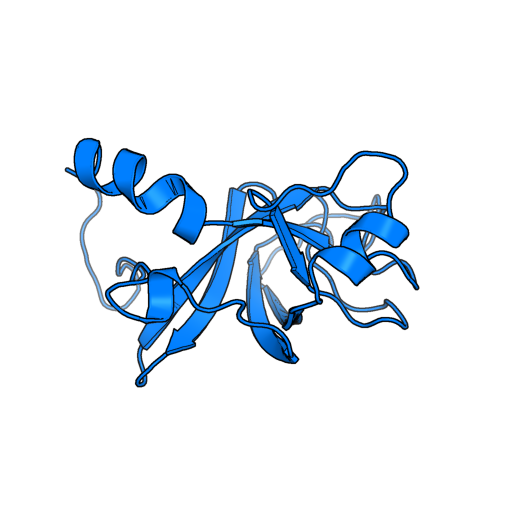2 114 GLU A CA 1
ATOM 873 C C . GLU A 1 114 ? 7.915 0.367 -12.585 1.00 98.12 114 GLU A C 1
ATOM 875 O O . GLU A 1 114 ? 7.017 -0.362 -12.152 1.00 98.12 114 GLU A O 1
ATOM 880 N N . PRO A 1 115 ? 7.916 0.743 -13.879 1.00 98.12 115 PRO A N 1
ATOM 881 C CA . PRO A 1 115 ? 6.911 0.277 -14.832 1.00 98.12 115 PRO A CA 1
ATOM 882 C C . PRO A 1 115 ? 6.825 -1.252 -14.898 1.00 98.12 115 PRO A C 1
ATOM 884 O O . PRO A 1 115 ? 7.833 -1.943 -15.012 1.00 98.12 115 PRO A O 1
ATOM 887 N N . GLY A 1 116 ? 5.603 -1.782 -14.854 1.00 97.62 116 GLY A N 1
ATOM 888 C CA . GLY A 1 116 ? 5.342 -3.224 -14.862 1.00 97.62 116 GLY A CA 1
ATOM 889 C C . GLY A 1 116 ? 5.516 -3.935 -13.516 1.00 97.62 116 GLY A C 1
ATOM 890 O O . GLY A 1 116 ? 5.088 -5.079 -13.416 1.00 97.62 116 GLY A O 1
ATOM 891 N N . TYR A 1 117 ? 6.051 -3.275 -12.484 1.00 98.06 117 TYR A N 1
ATOM 892 C CA . TYR A 1 117 ? 6.246 -3.862 -11.156 1.00 98.06 117 TYR A CA 1
ATOM 893 C C . TYR A 1 117 ? 5.382 -3.139 -10.114 1.00 98.06 117 TYR A C 1
ATOM 895 O O . TYR A 1 117 ? 5.773 -2.081 -9.622 1.00 98.06 117 TYR A O 1
ATOM 903 N N . PRO A 1 118 ? 4.198 -3.668 -9.759 1.00 98.38 118 PRO A N 1
ATOM 904 C CA . PRO A 1 118 ? 3.413 -3.094 -8.672 1.00 98.38 118 PRO A CA 1
ATOM 905 C C . PRO A 1 118 ? 4.106 -3.325 -7.325 1.00 98.38 118 PRO A C 1
ATOM 907 O O . PRO A 1 118 ? 4.761 -4.353 -7.135 1.00 98.38 118 PRO A O 1
ATOM 910 N N . GLY A 1 119 ? 3.899 -2.427 -6.363 1.00 98.56 119 GLY A N 1
ATOM 911 C CA . GLY A 1 119 ? 4.277 -2.675 -4.975 1.00 98.56 119 GLY A CA 1
ATOM 912 C C . GLY A 1 119 ? 3.522 -3.886 -4.421 1.00 98.56 119 GLY A C 1
ATOM 913 O O . GLY A 1 119 ? 2.351 -4.107 -4.757 1.00 98.56 119 GLY A O 1
ATOM 914 N N . VAL A 1 120 ? 4.185 -4.674 -3.578 1.00 98.69 120 VAL A N 1
ATOM 915 C CA . VAL A 1 120 ? 3.640 -5.890 -2.968 1.00 98.69 120 VAL A CA 1
ATOM 916 C C . VAL A 1 120 ? 3.401 -5.671 -1.480 1.00 98.69 120 VAL A C 1
ATOM 918 O O . VAL A 1 120 ? 4.246 -5.175 -0.730 1.00 98.69 120 VAL A O 1
ATOM 921 N N . TYR A 1 121 ? 2.213 -6.077 -1.053 1.00 98.88 121 TYR A N 1
ATOM 922 C CA . TYR A 1 121 ? 1.675 -5.870 0.276 1.00 98.88 121 TYR A CA 1
ATOM 923 C C . TYR A 1 121 ? 1.240 -7.213 0.863 1.00 98.88 121 TYR A C 1
ATOM 925 O O . TYR A 1 121 ? 0.685 -8.058 0.160 1.00 98.88 121 TYR A O 1
ATOM 933 N N . THR A 1 122 ? 1.417 -7.406 2.166 1.00 98.75 122 THR A N 1
ATOM 934 C CA . THR A 1 122 ? 0.804 -8.539 2.875 1.00 98.75 122 THR A CA 1
ATOM 935 C C . THR A 1 122 ? -0.709 -8.346 2.897 1.00 98.75 122 THR A C 1
ATOM 937 O O . THR A 1 122 ? -1.182 -7.306 3.353 1.00 98.75 122 THR A O 1
ATOM 940 N N . ARG A 1 123 ? -1.486 -9.325 2.424 1.00 98.69 123 ARG A N 1
ATOM 941 C CA . ARG A 1 123 ? -2.952 -9.251 2.343 1.00 98.69 123 ARG A CA 1
ATOM 942 C C . ARG A 1 123 ? -3.584 -9.485 3.712 1.00 98.69 123 ARG A C 1
ATOM 944 O O . ARG A 1 123 ? -3.661 -10.620 4.175 1.00 98.69 123 ARG A O 1
ATOM 951 N N . VAL A 1 124 ? -4.127 -8.431 4.321 1.00 98.50 124 VAL A N 1
ATOM 952 C CA . VAL A 1 124 ? -4.692 -8.475 5.686 1.00 98.50 124 VAL A CA 1
ATOM 953 C C . VAL A 1 124 ? -5.794 -9.527 5.833 1.00 98.50 124 VAL A C 1
ATOM 955 O O . VAL A 1 124 ? -5.835 -10.230 6.840 1.00 98.50 124 VAL A O 1
ATOM 958 N N . THR A 1 125 ? -6.649 -9.710 4.820 1.00 98.06 125 THR A N 1
ATOM 959 C CA . THR A 1 125 ? -7.769 -10.666 4.894 1.00 98.06 125 THR A CA 1
ATOM 960 C C . THR A 1 125 ? -7.335 -12.125 5.050 1.00 98.06 125 THR A C 1
ATOM 962 O O . THR A 1 125 ? -8.115 -12.934 5.542 1.00 98.06 125 THR A O 1
ATOM 965 N N . ARG A 1 126 ? -6.091 -12.479 4.690 1.00 98.00 126 ARG A N 1
ATOM 966 C CA . ARG A 1 126 ? -5.550 -13.840 4.877 1.00 98.00 126 ARG A CA 1
ATOM 967 C C . ARG A 1 126 ? -5.049 -14.112 6.286 1.00 98.00 126 ARG A C 1
ATOM 969 O O . ARG A 1 126 ? -4.821 -15.265 6.630 1.00 98.00 126 ARG A O 1
ATOM 976 N N . TYR A 1 127 ? -4.932 -13.072 7.102 1.00 97.50 127 TYR A N 1
ATOM 977 C CA . TYR A 1 127 ? -4.487 -13.166 8.487 1.00 97.50 127 TYR A CA 1
ATOM 978 C C . TYR A 1 127 ? -5.626 -12.903 9.477 1.00 97.50 127 TYR A C 1
ATOM 980 O O . TYR A 1 127 ? -5.364 -12.794 10.668 1.00 97.50 127 TYR A O 1
ATOM 988 N N . ASP A 1 128 ? -6.884 -12.839 9.025 1.00 96.12 128 ASP A N 1
ATOM 989 C CA . ASP A 1 128 ? -8.046 -12.541 9.875 1.00 96.12 128 ASP A CA 1
ATOM 990 C C . ASP A 1 128 ? -8.167 -13.487 11.080 1.00 96.12 128 ASP A C 1
ATOM 992 O O . ASP A 1 128 ? -8.332 -13.026 12.206 1.00 96.12 128 ASP A O 1
ATOM 996 N N . THR A 1 129 ? -7.997 -14.800 10.889 1.00 95.44 129 THR A N 1
ATOM 997 C CA . THR A 1 129 ? -8.032 -15.765 12.002 1.00 95.44 129 THR A CA 1
ATOM 998 C C . THR A 1 129 ? -6.960 -15.465 13.047 1.00 95.44 129 THR A C 1
ATOM 1000 O O . THR A 1 129 ? -7.259 -15.423 14.238 1.00 95.44 129 THR A O 1
ATOM 1003 N N . TRP A 1 130 ? -5.724 -15.221 12.607 1.00 97.00 130 TRP A N 1
ATOM 1004 C CA . TRP A 1 130 ? -4.618 -14.896 13.505 1.00 97.00 130 TRP A CA 1
ATOM 1005 C C . TRP A 1 130 ? -4.840 -13.548 14.202 1.00 97.00 130 TRP A C 1
ATOM 1007 O O . TRP A 1 130 ? -4.629 -13.442 15.408 1.00 97.00 130 TRP A O 1
ATOM 1017 N N . LEU A 1 131 ? -5.327 -12.538 13.475 1.00 96.25 131 LEU A N 1
ATOM 1018 C CA . LEU A 1 131 ? -5.666 -11.228 14.028 1.00 96.25 131 LEU A CA 1
ATOM 1019 C C . LEU A 1 131 ? -6.739 -11.365 15.112 1.00 96.25 131 LEU A C 1
ATOM 1021 O O . LEU A 1 131 ? -6.528 -10.922 16.233 1.00 96.25 131 LEU A O 1
ATOM 1025 N N . ASN A 1 132 ? -7.847 -12.052 14.836 1.00 93.44 132 ASN A N 1
ATOM 1026 C CA . ASN A 1 132 ? -8.934 -12.229 15.803 1.00 93.44 132 ASN A CA 1
ATOM 1027 C C . ASN A 1 132 ? -8.515 -13.002 17.067 1.00 93.44 132 ASN A C 1
ATOM 1029 O O . ASN A 1 132 ? -9.155 -12.852 18.103 1.00 93.44 132 ASN A O 1
ATOM 1033 N N . GLN A 1 133 ? -7.443 -13.797 17.009 1.00 95.88 133 GLN A N 1
ATOM 1034 C CA . GLN A 1 133 ? -6.879 -14.492 18.173 1.00 95.88 133 GLN A CA 1
ATOM 1035 C C . GLN A 1 133 ? -5.911 -13.635 19.002 1.00 95.88 133 GLN A C 1
ATOM 1037 O O . GLN A 1 133 ? -5.645 -13.978 20.150 1.00 95.88 133 GLN A O 1
ATOM 1042 N N . ASN A 1 134 ? -5.364 -12.555 18.433 1.00 95.75 134 ASN A N 1
ATOM 1043 C CA . ASN A 1 134 ? -4.279 -11.772 19.040 1.00 95.75 134 ASN A CA 1
ATOM 1044 C C . ASN A 1 134 ? -4.604 -10.280 19.213 1.00 95.75 134 ASN A C 1
ATOM 1046 O O . ASN A 1 134 ? -3.796 -9.539 19.771 1.00 95.75 134 ASN A O 1
ATOM 1050 N N . LEU A 1 135 ? -5.759 -9.816 18.734 1.00 88.88 135 LEU A N 1
ATOM 1051 C CA . LEU A 1 135 ? -6.261 -8.480 19.039 1.00 88.88 135 LEU A CA 1
ATOM 1052 C C . LEU A 1 135 ? -6.654 -8.421 20.521 1.00 88.88 135 LEU A C 1
ATOM 1054 O O . LEU A 1 135 ? -7.452 -9.232 20.989 1.00 88.88 135 LEU A O 1
ATOM 1058 N N . VAL A 1 136 ? -6.071 -7.456 21.233 1.00 64.56 136 VAL A N 1
ATOM 1059 C CA . VAL A 1 136 ? -6.297 -7.183 22.662 1.00 64.56 136 VAL A CA 1
ATOM 1060 C C . VAL A 1 136 ? -7.288 -6.040 22.834 1.00 64.56 136 VAL A C 1
ATOM 1062 O O . VAL A 1 136 ? -7.160 -5.036 22.092 1.00 64.56 136 VAL A O 1
#

Radius of gyration: 14.87 Å; Cα contacts (8 Å, |Δi|>4): 290; chains: 1; bounding box: 37×32×43 Å